Protein AF-A0A537Q898-F1 (afdb_monomer_lite)

Secondary structure (DSSP, 8-state):
--HHHHHHHHHHHHHHHHHHHHHHHHHHHHH-TTSS---

Structure (mmCIF, N/CA/C/O backbone):
data_AF-A0A537Q898-F1
#
_entry.id   AF-A0A537Q898-F1
#
loop_
_atom_site.group_PDB
_atom_site.id
_atom_site.type_symbol
_atom_site.label_atom_id
_atom_site.label_alt_id
_atom_site.label_comp_id
_atom_site.label_asym_id
_atom_site.label_entity_id
_atom_site.label_seq_id
_atom_site.pdbx_PDB_ins_code
_atom_site.Cartn_x
_atom_site.Cartn_y
_atom_site.Cartn_z
_atom_site.occupancy
_atom_site.B_iso_or_equiv
_atom_site.auth_seq_id
_atom_site.auth_comp_id
_atom_site.auth_asym_id
_atom_site.auth_atom_id
_atom_site.pdbx_PDB_model_num
ATOM 1 N N . MET A 1 1 ? -20.507 -5.444 27.643 1.00 60.06 1 MET A N 1
ATOM 2 C CA . MET A 1 1 ? -20.966 -5.448 26.233 1.00 60.06 1 MET A CA 1
ATOM 3 C C . MET A 1 1 ? -20.105 -4.585 25.290 1.00 60.06 1 MET A C 1
ATOM 5 O O . MET A 1 1 ? -20.249 -4.723 24.088 1.00 60.06 1 MET A O 1
ATOM 9 N N . THR A 1 2 ? -19.183 -3.740 25.770 1.00 60.59 2 THR A N 1
ATOM 10 C CA . THR A 1 2 ? -18.387 -2.805 24.934 1.00 60.59 2 THR A CA 1
ATOM 11 C C . THR A 1 2 ? -17.073 -3.373 24.373 1.00 60.59 2 THR A C 1
ATOM 13 O O . THR A 1 2 ? -16.595 -2.913 23.341 1.00 60.59 2 THR A O 1
ATOM 16 N N . GLN A 1 3 ? -16.497 -4.408 24.996 1.00 65.31 3 GLN A N 1
ATOM 17 C CA . GLN A 1 3 ? -15.190 -4.957 24.601 1.00 65.31 3 GLN A CA 1
ATOM 18 C C . GLN A 1 3 ? -15.192 -5.674 23.238 1.00 65.31 3 GLN A C 1
ATOM 20 O O . GLN A 1 3 ? -14.166 -5.715 22.559 1.00 65.31 3 GLN A O 1
ATOM 25 N N . THR A 1 4 ? -16.329 -6.248 22.834 1.00 71.12 4 THR A N 1
ATOM 26 C CA . THR A 1 4 ? -16.453 -7.028 21.593 1.00 71.12 4 THR A CA 1
ATOM 27 C C . THR A 1 4 ? -16.371 -6.133 20.357 1.00 71.12 4 THR A C 1
ATOM 29 O O . THR A 1 4 ? -15.671 -6.474 19.412 1.00 71.12 4 THR A O 1
ATOM 32 N N . ALA A 1 5 ? -17.009 -4.959 20.391 1.00 72.00 5 ALA A N 1
ATOM 33 C CA . ALA A 1 5 ? -16.989 -4.004 19.283 1.00 72.00 5 ALA A CA 1
ATOM 34 C C . ALA A 1 5 ? -15.572 -3.474 19.005 1.00 72.00 5 ALA A C 1
ATOM 36 O O . ALA A 1 5 ? -15.137 -3.471 17.859 1.00 72.00 5 ALA A O 1
ATOM 37 N N . LEU A 1 6 ? -14.815 -3.126 20.053 1.00 73.69 6 LEU A N 1
ATOM 38 C CA . LEU A 1 6 ? -13.425 -2.664 19.921 1.00 73.69 6 LEU A CA 1
ATOM 39 C C . LEU A 1 6 ? -12.521 -3.706 19.242 1.00 73.69 6 LEU A C 1
ATOM 41 O O . LEU A 1 6 ? -11.698 -3.350 18.407 1.00 73.69 6 LEU A O 1
ATOM 45 N N . ARG A 1 7 ? -12.707 -4.999 19.549 1.00 71.81 7 ARG A N 1
ATOM 46 C CA . ARG A 1 7 ? -11.954 -6.093 18.908 1.00 71.81 7 ARG A CA 1
ATOM 47 C C . ARG A 1 7 ? -12.332 -6.300 17.440 1.00 71.81 7 ARG A C 1
ATOM 49 O O . ARG A 1 7 ? -11.477 -6.688 16.652 1.00 71.81 7 ARG A O 1
ATOM 56 N N . LEU A 1 8 ? -13.597 -6.076 17.076 1.00 76.69 8 LEU A N 1
ATOM 57 C CA . LEU A 1 8 ? -14.028 -6.149 15.678 1.00 76.69 8 LEU A CA 1
ATOM 58 C C . LEU A 1 8 ? -13.416 -5.015 14.854 1.00 76.69 8 LEU A C 1
ATOM 60 O O . LEU A 1 8 ? -12.882 -5.293 13.786 1.00 76.69 8 LEU A O 1
ATOM 64 N N . LEU A 1 9 ? -13.432 -3.781 15.370 1.00 75.25 9 LEU A N 1
ATOM 65 C CA . LEU A 1 9 ? -12.810 -2.644 14.686 1.00 75.25 9 LEU A CA 1
ATOM 66 C C . LEU A 1 9 ? -11.321 -2.893 14.418 1.00 75.25 9 LEU A C 1
ATOM 68 O O . LEU A 1 9 ? -10.866 -2.677 13.300 1.00 75.25 9 LEU A O 1
ATOM 72 N N . ASP A 1 10 ? -10.593 -3.385 15.422 1.00 77.56 10 ASP A N 1
ATOM 73 C CA . ASP A 1 10 ? -9.154 -3.654 15.316 1.00 77.56 10 ASP A CA 1
ATOM 74 C C . ASP A 1 10 ? -8.844 -4.725 14.250 1.00 77.56 10 ASP A C 1
ATOM 76 O O . ASP A 1 10 ? -7.939 -4.586 13.418 1.00 77.56 10 ASP A O 1
ATOM 80 N N . LYS A 1 11 ? -9.684 -5.766 14.192 1.00 80.31 11 LYS A N 1
ATOM 81 C CA . LYS A 1 11 ? -9.612 -6.791 13.148 1.00 80.31 11 LYS A CA 1
ATOM 82 C C . LYS A 1 11 ? -9.884 -6.211 11.757 1.00 80.31 11 LYS A C 1
ATOM 84 O O . LYS A 1 11 ? -9.124 -6.488 10.832 1.00 80.31 11 LYS A O 1
ATOM 89 N N . GLU A 1 12 ? -10.921 -5.389 11.601 1.00 82.06 12 GLU A N 1
ATOM 90 C CA . GLU A 1 12 ? -11.244 -4.765 10.312 1.00 82.06 12 GLU A CA 1
ATOM 91 C C . GLU A 1 12 ? -10.138 -3.823 9.827 1.00 82.06 12 GLU A C 1
ATOM 93 O O . GLU A 1 12 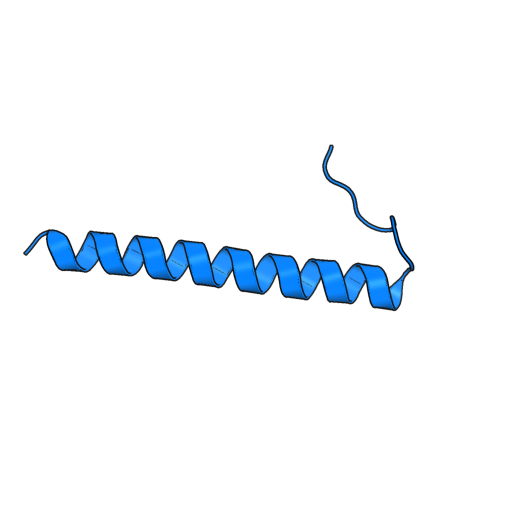? -9.840 -3.784 8.630 1.00 82.06 12 GLU A O 1
ATOM 98 N N . THR A 1 13 ? -9.502 -3.073 10.730 1.00 86.69 13 THR A N 1
ATOM 99 C CA . THR A 1 13 ? -8.362 -2.219 10.375 1.00 86.69 13 THR A CA 1
ATOM 100 C C . THR A 1 13 ? -7.157 -3.033 9.923 1.00 86.69 13 THR A C 1
ATOM 102 O O . THR A 1 13 ? -6.532 -2.680 8.920 1.00 86.69 13 THR A O 1
ATOM 105 N N . MET A 1 14 ? -6.873 -4.152 10.594 1.00 88.44 14 MET A N 1
ATOM 106 C CA . MET A 1 14 ? -5.787 -5.052 10.206 1.00 88.44 14 MET A CA 1
ATOM 107 C C . MET A 1 14 ? -6.055 -5.707 8.842 1.00 88.44 14 MET A C 1
ATOM 109 O O . MET A 1 14 ? -5.162 -5.759 7.995 1.00 88.44 14 MET A O 1
ATOM 113 N N . ASP A 1 15 ? -7.281 -6.178 8.600 1.00 91.94 15 ASP A N 1
ATOM 114 C CA . ASP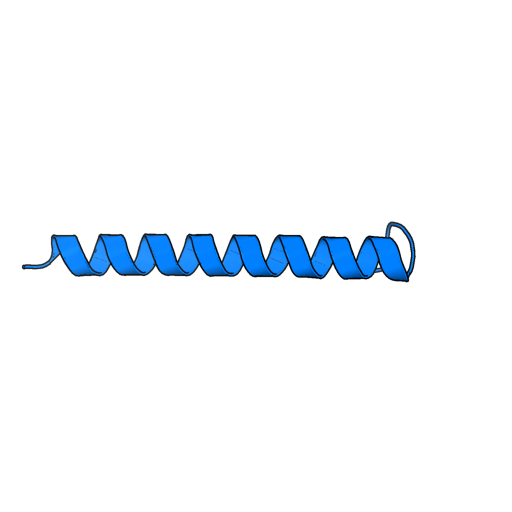 A 1 15 ? -7.653 -6.824 7.337 1.00 91.94 15 ASP A CA 1
ATOM 115 C C . ASP A 1 15 ? -7.582 -5.834 6.158 1.00 91.94 15 ASP A C 1
ATOM 117 O O . ASP A 1 15 ? -7.072 -6.180 5.088 1.00 91.94 15 ASP A O 1
ATOM 121 N N . LYS A 1 16 ? -7.988 -4.571 6.366 1.00 90.38 16 LYS A N 1
ATOM 122 C CA . LYS A 1 16 ? -7.836 -3.496 5.368 1.00 90.38 16 LYS A CA 1
ATOM 123 C C . LYS A 1 16 ? -6.372 -3.198 5.044 1.00 90.38 16 LYS A C 1
ATOM 125 O O . LYS A 1 16 ? -6.039 -3.058 3.870 1.00 90.38 16 LYS A O 1
ATOM 130 N N . GLN A 1 17 ? -5.499 -3.122 6.052 1.00 92.38 17 GLN A N 1
ATOM 131 C CA . GLN A 1 17 ? -4.060 -2.909 5.841 1.00 92.38 17 GLN A CA 1
ATOM 132 C C . GLN A 1 17 ? -3.432 -4.060 5.051 1.00 92.38 17 GLN A C 1
ATOM 134 O O . GLN A 1 17 ? -2.735 -3.820 4.070 1.00 92.38 17 GLN A O 1
ATOM 139 N N . ARG A 1 18 ? -3.759 -5.312 5.396 1.00 92.44 18 ARG A N 1
ATOM 140 C CA . ARG A 1 18 ? -3.267 -6.488 4.661 1.00 92.44 18 ARG A CA 1
ATOM 141 C C . ARG A 1 18 ? -3.711 -6.496 3.201 1.00 92.44 18 ARG A C 1
ATOM 143 O O . ARG A 1 18 ? -2.907 -6.800 2.322 1.00 92.44 18 ARG A O 1
ATOM 150 N N . ALA A 1 19 ? -4.978 -6.176 2.939 1.00 94.38 19 ALA A N 1
ATOM 151 C CA . ALA A 1 19 ? -5.497 -6.087 1.577 1.00 94.38 19 ALA A CA 1
ATOM 152 C C . ALA A 1 19 ? -4.798 -4.977 0.777 1.00 94.38 19 ALA A C 1
ATOM 154 O O . ALA A 1 19 ? -4.463 -5.178 -0.391 1.00 94.38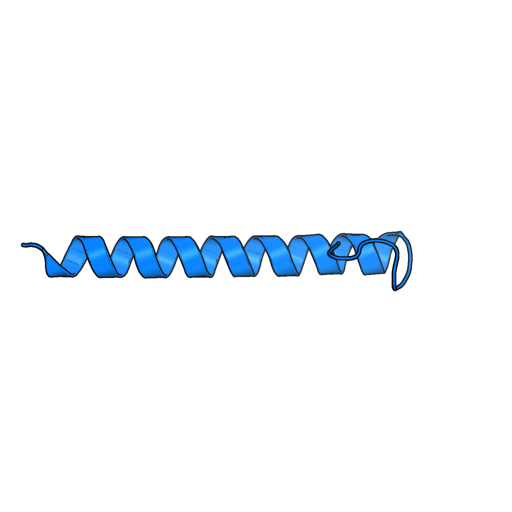 19 ALA A O 1
ATOM 155 N N . LEU A 1 20 ? -4.532 -3.837 1.422 1.00 94.50 20 LEU A N 1
ATOM 156 C CA . LEU A 1 20 ? -3.801 -2.728 0.822 1.00 94.50 20 LEU A CA 1
ATOM 157 C C . LEU A 1 20 ? -2.364 -3.129 0.465 1.00 94.50 20 LEU A C 1
ATOM 159 O O . LEU A 1 20 ? -1.961 -2.950 -0.681 1.00 94.50 20 LEU A O 1
ATOM 163 N N . ASP A 1 21 ? -1.621 -3.730 1.393 1.00 93.75 21 ASP A N 1
ATOM 164 C CA . ASP A 1 21 ? -0.235 -4.158 1.158 1.00 93.75 21 ASP A CA 1
ATOM 165 C C . ASP A 1 21 ? -0.144 -5.207 0.039 1.00 93.75 21 ASP A C 1
ATOM 167 O O . ASP A 1 21 ? 0.740 -5.147 -0.821 1.00 93.75 21 ASP A O 1
ATOM 171 N N . ALA A 1 22 ? -1.100 -6.141 -0.007 1.00 96.31 22 ALA A N 1
ATOM 172 C CA . ALA A 1 22 ? -1.187 -7.127 -1.079 1.00 96.31 22 ALA A CA 1
ATOM 173 C C . ALA A 1 22 ? -1.439 -6.472 -2.449 1.00 96.31 22 ALA A C 1
ATOM 175 O O . ALA A 1 22 ? -0.809 -6.860 -3.436 1.00 96.31 22 ALA A O 1
ATOM 176 N N . ALA A 1 23 ? -2.327 -5.475 -2.513 1.00 95.94 23 ALA A N 1
ATOM 177 C CA . ALA A 1 23 ? -2.614 -4.734 -3.738 1.00 95.94 23 ALA A CA 1
ATOM 178 C C . ALA A 1 23 ? -1.402 -3.908 -4.200 1.00 95.94 23 ALA A C 1
ATOM 180 O O . ALA A 1 23 ? -1.040 -3.960 -5.375 1.00 95.94 23 ALA A O 1
ATOM 181 N N . LEU A 1 24 ? -0.721 -3.221 -3.279 1.00 94.56 24 LEU A N 1
ATOM 182 C CA . LEU A 1 24 ? 0.507 -2.477 -3.577 1.00 94.56 24 LEU A CA 1
ATOM 183 C C . LEU A 1 24 ? 1.593 -3.402 -4.143 1.00 94.56 24 LEU A C 1
ATOM 185 O O . LEU A 1 24 ? 2.167 -3.109 -5.190 1.00 94.56 24 LEU A O 1
ATOM 189 N N . GLY A 1 25 ? 1.803 -4.572 -3.534 1.00 96.00 25 GLY A N 1
ATOM 190 C CA . GLY A 1 25 ? 2.754 -5.560 -4.046 1.00 96.00 25 GLY A CA 1
ATOM 191 C C . GLY A 1 25 ? 2.367 -6.143 -5.413 1.00 96.00 25 GLY A C 1
ATOM 192 O O . GLY A 1 25 ? 3.238 -6.500 -6.208 1.00 96.00 25 GLY A O 1
ATOM 193 N N . GLN A 1 26 ? 1.071 -6.248 -5.731 1.00 97.00 26 GLN A N 1
ATOM 194 C CA . GLN A 1 26 ? 0.629 -6.622 -7.080 1.00 97.00 26 GLN A CA 1
ATOM 195 C C . GLN A 1 26 ? 0.977 -5.544 -8.111 1.00 97.00 26 GLN A C 1
ATOM 197 O O . GLN A 1 26 ? 1.483 -5.890 -9.178 1.00 97.00 26 GLN A O 1
ATOM 202 N N . ILE A 1 27 ? 0.776 -4.267 -7.777 1.00 96.12 27 ILE A N 1
ATOM 203 C CA . ILE A 1 27 ? 1.126 -3.130 -8.639 1.00 96.12 27 ILE A CA 1
ATOM 204 C C . ILE A 1 27 ? 2.637 -3.117 -8.907 1.00 96.12 27 ILE A C 1
ATOM 206 O O . ILE A 1 27 ? 3.052 -3.114 -10.064 1.00 96.12 27 ILE A O 1
ATOM 210 N N . GLU A 1 28 ? 3.470 -3.224 -7.870 1.00 95.56 28 GLU A N 1
ATOM 211 C CA . GLU A 1 28 ? 4.929 -3.223 -8.048 1.00 95.56 28 GLU A CA 1
ATOM 212 C C . GLU A 1 28 ? 5.438 -4.404 -8.886 1.00 95.56 28 GLU A C 1
ATOM 214 O O . GLU A 1 28 ? 6.371 -4.248 -9.674 1.00 95.56 28 GLU A O 1
ATOM 219 N N . ARG A 1 29 ? 4.828 -5.591 -8.759 1.00 95.81 29 ARG A N 1
ATOM 220 C CA . ARG A 1 29 ? 5.179 -6.748 -9.602 1.00 95.81 29 ARG A CA 1
ATOM 221 C C . ARG A 1 29 ? 4.750 -6.571 -11.055 1.00 95.81 29 ARG A C 1
ATOM 223 O O . ARG A 1 29 ? 5.454 -7.049 -11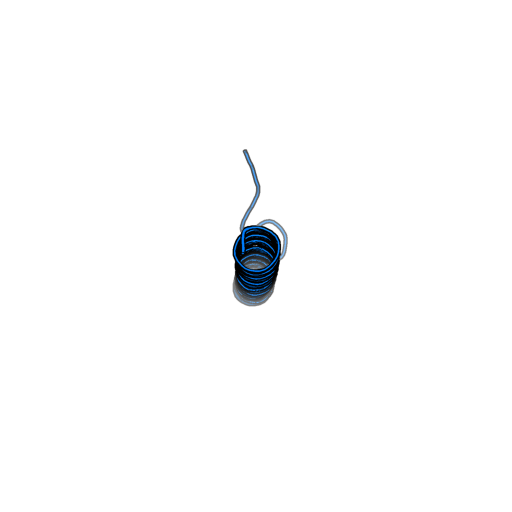.938 1.00 95.81 29 ARG A O 1
ATOM 230 N N . ALA A 1 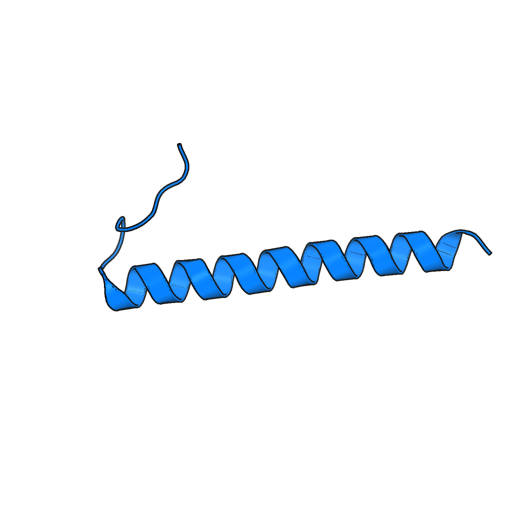30 ? 3.611 -5.926 -11.296 1.00 97.44 30 ALA A N 1
ATOM 231 C CA . ALA A 1 30 ? 3.081 -5.721 -12.640 1.00 97.44 30 ALA A CA 1
ATOM 232 C C . ALA A 1 30 ? 3.813 -4.605 -13.402 1.00 97.44 30 ALA A C 1
ATOM 234 O O . ALA A 1 30 ? 4.030 -4.734 -14.605 1.00 97.44 30 ALA A O 1
ATOM 235 N N . PHE A 1 31 ? 4.207 -3.530 -12.714 1.00 96.50 31 PHE A N 1
ATOM 236 C CA . PHE A 1 31 ? 4.717 -2.306 -13.348 1.00 96.50 31 PHE A CA 1
ATOM 237 C C . PHE A 1 31 ? 6.173 -1.967 -12.992 1.00 96.50 31 PHE A C 1
ATOM 239 O O . PHE A 1 31 ? 6.737 -1.029 -13.549 1.00 96.50 31 PHE A O 1
ATOM 246 N N . GLY A 1 32 ? 6.802 -2.726 -12.092 1.00 95.00 32 GLY A N 1
ATOM 247 C CA . GLY A 1 32 ? 8.157 -2.476 -11.602 1.00 95.00 32 GLY A CA 1
ATOM 248 C C . GLY A 1 32 ? 8.182 -1.704 -10.281 1.00 95.00 32 GLY A C 1
ATOM 249 O O . GLY A 1 32 ? 7.209 -1.062 -9.880 1.00 95.00 32 GLY A O 1
ATOM 250 N N . LYS A 1 33 ? 9.315 -1.778 -9.572 1.00 92.00 33 LYS A N 1
ATOM 251 C CA . LYS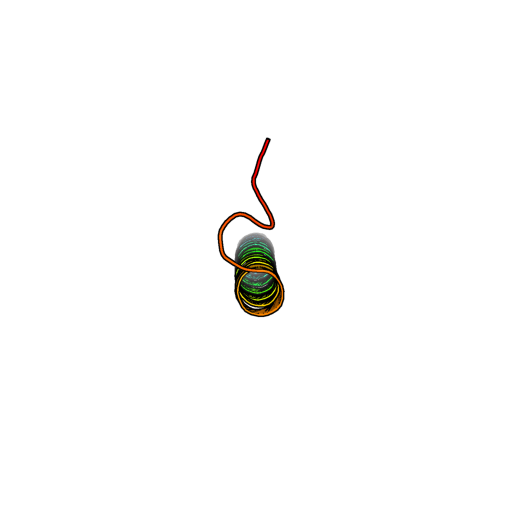 A 1 33 ? 9.500 -1.099 -8.279 1.00 92.00 33 LYS A CA 1
ATOM 252 C C . LYS A 1 33 ? 9.413 0.420 -8.453 1.00 92.00 33 LYS A C 1
ATOM 254 O O . LYS A 1 33 ? 9.994 0.958 -9.391 1.00 92.00 33 LYS A O 1
ATOM 259 N N . GLY A 1 34 ? 8.713 1.101 -7.544 1.00 91.38 34 GLY A N 1
ATOM 260 C CA . GLY A 1 34 ? 8.511 2.557 -7.612 1.00 91.38 34 GLY A CA 1
ATOM 261 C C . GLY A 1 34 ? 7.374 3.014 -8.536 1.00 91.38 34 GLY A C 1
ATOM 262 O O . GLY A 1 34 ? 7.207 4.209 -8.749 1.00 91.38 34 GLY A O 1
ATOM 263 N N . SER A 1 35 ? 6.564 2.091 -9.060 1.00 94.06 35 SER A N 1
ATOM 264 C CA . SER A 1 35 ? 5.351 2.414 -9.834 1.00 94.06 35 SER A CA 1
ATOM 265 C C . SER A 1 35 ? 4.219 3.012 -8.986 1.00 94.06 35 SER A C 1
ATOM 267 O O . SER A 1 35 ? 3.307 3.635 -9.526 1.00 94.06 35 SER A O 1
ATOM 269 N N . ILE A 1 36 ? 4.283 2.861 -7.661 1.00 92.44 36 ILE A N 1
ATOM 270 C CA . ILE A 1 36 ? 3.386 3.500 -6.699 1.00 92.44 36 ILE A CA 1
ATOM 271 C C . ILE A 1 36 ? 4.190 3.962 -5.482 1.00 92.44 36 ILE A C 1
ATOM 273 O O . ILE A 1 36 ? 5.042 3.234 -4.977 1.00 92.44 36 ILE A O 1
ATOM 277 N N . MET A 1 37 ? 3.946 5.189 -5.022 1.00 91.88 37 MET A N 1
ATOM 278 C CA . MET A 1 37 ? 4.628 5.792 -3.877 1.00 91.88 37 MET A CA 1
ATOM 279 C C . MET A 1 37 ? 3.632 6.619 -3.067 1.00 91.88 37 MET A C 1
ATOM 281 O O . MET A 1 37 ? 2.643 7.125 -3.600 1.00 91.88 37 MET A O 1
ATOM 285 N N . LYS A 1 38 ? 3.885 6.736 -1.765 1.00 87.12 38 LYS A N 1
ATOM 286 C CA . LYS A 1 38 ? 3.169 7.697 -0.924 1.00 87.12 38 LYS A CA 1
ATOM 287 C C . LYS A 1 38 ? 3.729 9.093 -1.214 1.00 87.12 38 LYS A C 1
ATOM 289 O O . LYS A 1 38 ? 4.932 9.219 -1.433 1.00 87.12 38 LYS A O 1
ATOM 294 N N . LEU A 1 39 ? 2.841 10.086 -1.251 1.00 83.44 39 LEU A N 1
ATOM 295 C CA . LEU A 1 39 ? 3.200 11.507 -1.269 1.00 83.44 39 LEU A CA 1
ATOM 296 C C . LEU A 1 39 ? 3.933 11.903 0.016 1.00 83.44 39 LEU A C 1
ATOM 298 O O . LEU A 1 39 ? 3.586 11.333 1.078 1.00 83.44 39 LEU A O 1
#

Foldseek 3Di:
DPPVVVVVVVVVVVVVVVVVVVVVVVQCVVPNPPSDDDD

Radius of gyration: 14.93 Å; chains: 1; bounding box: 30×19×40 Å

Sequence (39 aa):
MTQTALRLLDKETMDKQRALDAALGQIERAFGKGSIMKL

pLDDT: mean 86.66, std 10.73, range [60.06, 97.44]